Protein 6BL5 (pdb70)

InterPro domains:
  IPR059773 Phage decoration protein [PF26852] (2-146)

Foldseek 3Di:
DFDFDPVFDWDKDKFFADPPDPCVLQADDPDAAKFWWFADCDDPRGRHIDGQDLVDLVSLQGTQAMQGPDDDCVVPRIGIGTQWTKGQQQRYDRDSPDDHSHRHVSCVVCCVSNVWDADPRITGGHNVD

Sequence (129 aa):
RVPRLHAYGVFALPFPMDPDVEWGNWFAGPHPKAFLVSVHPSGPKAGHVYPTDLSDPDSVANVIGMVLDGHDYEADHNVTVTLRAAVPIEYVQQGIEAPPLQPDPAVLNAAPQLKLKVIKGHYFFDYTR

Radius of gyration: 13.4 Å; Cα contacts (8 Å, |Δi|>4): 273; chains: 1; bounding box: 29×38×28 Å

B-factor: mean 40.07, std 14.81, range [18.21, 106.48]

Solvent-accessible surface area: 6841 Å² total; per-residue (Å²): 191,3,50,36,68,172,107,72,24,62,87,36,74,94,33,50,2,5,72,113,32,132,10,53,67,30,98,23,65,130,89,33,25,0,0,0,0,0,27,42,100,86,50,143,51,46,32,48,0,41,15,6,66,47,100,54,108,104,2,17,82,41,12,26,0,0,2,1,67,42,24,75,44,157,78,78,107,77,3,55,0,0,9,62,0,0,0,16,30,68,44,0,1,22,18,105,184,15,81,70,77,101,47,13,99,50,0,62,122,8,10,99,96,1,136,12,138,62,72,190,34,32,0,38,0,25,22,83,201

Structure (mmCIF, N/CA/C/O backbone):
data_6BL5
#
_entry.id   6BL5
#
_cell.length_a   89.516
_cell.length_b   89.516
_cell.length_c   31.390
_cell.angle_alpha   90.00
_cell.angle_beta   90.00
_cell.angle_gamma   120.00
#
_symmetry.space_group_name_H-M   'P 63'
#
loop_
_entity.id
_entity.type
_entity.pdbx_description
1 polymer 'Head decoration protein'
2 water water
#
loop_
_atom_site.group_PDB
_atom_site.id
_atom_site.type_symbol
_atom_site.label_atom_id
_atom_site.label_alt_id
_atom_site.label_comp_id
_atom_site.label_asym_id
_atom_site.label_entity_id
_atom_site.label_seq_id
_atom_site.pdbx_PDB_ins_code
_atom_site.Cartn_x
_atom_site.Cartn_y
_atom_site.Cartn_z
_atom_site.occupancy
_atom_site.B_iso_or_equiv
_atom_site.auth_seq_id
_atom_site.auth_comp_id
_atom_site.auth_asym_id
_atom_site.auth_atom_id
_atom_site.pdbx_PDB_model_num
ATOM 1 N N . ARG A 1 17 ? 22.839 48.566 12.824 1.00 51.58 17 ARG A N 1
ATOM 2 C CA . ARG A 1 17 ? 21.420 48.901 12.999 1.00 43.99 17 ARG A CA 1
ATOM 3 C C . ARG A 1 17 ? 20.748 47.794 13.814 1.00 37.57 17 ARG A C 1
ATOM 4 O O . ARG A 1 17 ? 20.789 46.630 13.449 1.00 32.05 17 ARG A O 1
ATOM 25 N N . VAL A 1 18 ? 20.144 48.139 14.940 1.00 32.89 18 VAL A N 1
ATOM 26 C CA . VAL A 1 18 ? 19.595 47.091 15.801 1.00 29.14 18 VAL A CA 1
ATOM 27 C C . VAL A 1 18 ? 18.315 46.543 15.171 1.00 25.30 18 VAL A C 1
ATOM 28 O O . VAL A 1 18 ? 17.412 47.329 14.848 1.00 26.91 18 VAL A O 1
ATOM 41 N N . PRO A 1 19 ? 18.163 45.231 15.044 1.00 23.36 19 PRO A N 1
ATOM 42 C CA . PRO A 1 19 ? 16.890 44.681 14.584 1.00 26.55 19 PRO A CA 1
ATOM 43 C C . PRO A 1 19 ? 15.746 45.062 15.506 1.00 28.73 19 PRO A C 1
ATOM 44 O O . PRO A 1 19 ? 15.932 45.271 16.719 1.00 28.19 19 PRO A O 1
ATOM 55 N N . ARG A 1 20 ? 14.557 45.145 14.914 1.00 25.49 20 ARG A N 1
ATOM 56 C CA . ARG A 1 20 ? 13.335 45.322 15.695 1.00 24.12 20 ARG A CA 1
ATOM 57 C C . ARG A 1 20 ? 12.171 44.707 14.924 1.00 31.93 20 ARG A C 1
ATOM 58 O O . ARG A 1 20 ? 12.255 44.480 13.710 1.00 30.20 20 ARG A O 1
ATOM 79 N N . LEU A 1 21 ? 11.097 44.379 15.644 1.00 26.25 21 LEU A N 1
ATOM 80 C CA . LEU A 1 21 ? 9.941 43.735 15.010 1.00 27.69 21 LEU A CA 1
ATOM 81 C C . LEU A 1 21 ? 9.155 44.724 14.167 1.00 32.18 21 LEU A C 1
ATOM 82 O O . LEU A 1 21 ? 8.429 45.565 14.701 1.00 28.99 21 LEU A O 1
ATOM 98 N N . HIS A 1 22 ? 9.245 44.584 12.834 1.00 27.67 22 HIS A N 1
ATOM 99 C CA . HIS A 1 22 ? 8.522 45.486 11.946 1.00 32.34 22 HIS A CA 1
ATOM 100 C C . HIS A 1 22 ? 7.017 45.463 12.234 1.00 32.44 22 HIS A C 1
ATOM 101 O O . HIS A 1 22 ? 6.364 46.516 12.252 1.00 31.79 22 HIS A O 1
ATOM 115 N N . ALA A 1 23 ? 6.462 44.275 12.498 1.00 32.01 23 ALA A N 1
ATOM 116 C CA . ALA A 1 23 ? 5.018 44.135 12.717 1.00 36.73 23 ALA A CA 1
ATOM 117 C C . ALA A 1 23 ? 4.535 44.961 13.896 1.00 34.28 23 ALA A C 1
ATOM 118 O O . ALA A 1 23 ? 3.376 45.391 13.935 1.00 35.45 23 ALA A O 1
ATOM 125 N N . TYR A 1 24 ? 5.395 45.176 14.882 1.00 29.41 24 TYR A N 1
ATOM 126 C CA . TYR A 1 24 ? 4.962 45.897 16.059 1.00 29.85 24 TYR A CA 1
ATOM 127 C C . TYR A 1 24 ? 4.855 47.380 15.780 1.00 33.67 24 TYR A C 1
ATOM 128 O O . TYR A 1 24 ? 4.099 48.085 16.455 1.00 34.96 24 TYR A O 1
ATOM 146 N 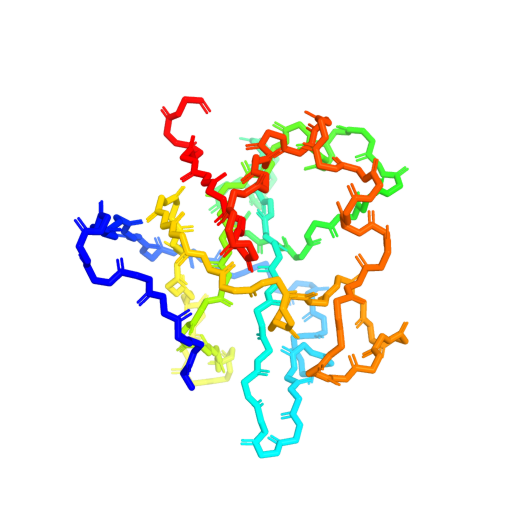N . GLY A 1 25 ? 5.636 47.876 14.849 1.00 32.65 25 GLY A N 1
ATOM 147 C CA . GLY A 1 25 ? 5.728 49.298 14.638 1.00 37.64 25 GLY A CA 1
ATOM 148 C C . GLY A 1 25 ? 6.851 49.916 15.452 1.00 32.46 25 GLY A C 1
ATOM 149 O O . GLY A 1 25 ? 7.387 49.324 16.390 1.00 31.41 25 GLY A O 1
ATOM 153 N N . VAL A 1 26 ? 7.215 51.119 15.050 1.00 24.77 26 VAL A N 1
ATOM 154 C CA . VAL A 1 26 ? 8.282 51.889 15.662 1.00 25.24 26 VAL A CA 1
ATOM 155 C C . VAL A 1 26 ? 7.807 53.327 15.706 1.00 30.92 26 VAL A C 1
ATOM 156 O O . VAL A 1 26 ? 7.221 53.811 14.737 1.00 31.85 26 VAL A O 1
ATOM 169 N N . PHE A 1 27 ? 8.020 54.006 16.836 1.00 22.30 27 PHE A N 1
ATOM 170 C CA . PHE A 1 27 ? 7.876 55.451 16.901 1.00 22.19 27 PHE A CA 1
ATOM 171 C C . PHE A 1 27 ? 9.172 56.018 17.439 1.00 24.84 27 PHE A C 1
ATOM 172 O O . PHE A 1 27 ? 9.646 55.583 18.490 1.00 23.35 27 PHE A O 1
ATOM 189 N N . ALA A 1 28 ? 9.752 56.973 16.707 1.00 25.69 28 ALA A N 1
ATOM 190 C CA . ALA A 1 28 ? 11.038 57.552 17.057 1.00 25.81 28 ALA A CA 1
ATOM 191 C C . ALA A 1 28 ? 11.005 59.047 16.813 1.00 27.31 28 ALA A C 1
ATOM 192 O O . ALA A 1 28 ? 10.245 59.546 15.970 1.00 29.22 28 ALA A O 1
ATOM 199 N N . LEU A 1 29 ? 11.823 59.752 17.579 1.00 25.34 29 LEU A N 1
ATOM 200 C CA . LEU A 1 29 ? 12.021 61.198 17.481 1.00 26.28 29 LEU A CA 1
ATOM 201 C C . LEU A 1 29 ? 13.479 61.556 17.736 1.00 34.48 29 LEU A C 1
ATOM 202 O O . LEU A 1 29 ? 14.152 60.921 18.571 1.00 29.46 29 LEU A O 1
ATOM 218 N N . PRO A 1 30 ? 13.975 62.613 17.097 1.00 33.42 30 PRO A N 1
ATOM 219 C CA . PRO A 1 30 ? 15.317 63.104 17.425 1.00 31.62 30 PRO A CA 1
ATOM 220 C C . PRO A 1 30 ? 15.317 63.892 18.716 1.00 29.80 30 PRO A C 1
ATOM 221 O O . PRO A 1 30 ? 14.357 64.592 19.055 1.00 32.12 30 PRO A O 1
ATOM 232 N N . PHE A 1 31 ? 16.419 63.768 19.453 1.00 30.97 31 PHE A N 1
ATOM 233 C CA . PHE A 1 31 ? 16.633 64.504 20.685 1.00 28.47 31 PHE A CA 1
ATOM 234 C C . PHE A 1 31 ? 18.055 65.044 20.667 1.00 32.72 31 PHE A C 1
ATOM 235 O O . PHE A 1 31 ? 18.951 64.395 20.126 1.00 34.48 31 PHE A O 1
ATOM 252 N N . PRO A 1 32 ? 18.283 66.215 21.252 1.00 34.60 32 PRO A N 1
ATOM 253 C CA . PRO A 1 32 ? 19.662 66.680 21.449 1.00 42.28 32 PRO A CA 1
ATOM 254 C C . PRO A 1 32 ? 20.402 65.794 22.432 1.00 41.08 32 PRO A C 1
ATOM 255 O O . PRO A 1 32 ? 19.858 65.419 23.468 1.00 41.75 32 PRO A O 1
ATOM 266 N N . MET A 1 33 ? 21.655 65.481 22.103 1.00 39.58 33 MET A N 1
ATOM 267 C CA . MET A 1 33 ? 22.489 64.650 22.957 1.00 40.12 33 MET A CA 1
ATOM 268 C C . MET A 1 33 ? 23.132 65.494 24.053 1.00 42.86 33 MET A C 1
ATOM 269 O O . MET A 1 33 ? 23.501 66.650 23.831 1.00 47.94 33 MET A O 1
ATOM 283 N N . ASP A 1 34 ? 23.230 64.922 25.252 1.00 40.35 34 ASP A N 1
ATOM 284 C CA . ASP A 1 34 ? 23.853 65.602 26.385 1.00 47.19 34 ASP A CA 1
ATOM 285 C C . ASP A 1 34 ? 25.333 65.802 26.078 1.00 47.63 34 ASP A C 1
ATOM 286 O O . ASP A 1 34 ? 26.023 64.819 25.760 1.00 47.88 34 ASP A O 1
ATOM 295 N N . PRO A 1 35 ? 25.857 67.034 26.114 1.00 53.50 35 PRO A N 1
ATOM 296 C CA . PRO A 1 35 ? 27.243 67.240 25.660 1.00 53.16 35 PRO A CA 1
ATOM 297 C C . PRO A 1 35 ? 28.281 66.661 26.597 1.00 53.07 35 PRO A C 1
ATOM 298 O O . PRO A 1 35 ? 29.407 66.400 26.147 1.00 53.32 35 PRO A O 1
ATOM 309 N N . ASP A 1 36 ? 27.931 66.447 27.870 1.00 48.78 36 ASP A N 1
ATOM 310 C CA . ASP A 1 36 ? 28.834 65.951 28.899 1.00 50.05 36 ASP A CA 1
ATOM 311 C C . ASP A 1 36 ? 28.990 64.443 28.900 1.00 53.60 36 ASP A C 1
ATOM 312 O O . ASP A 1 36 ? 29.513 63.907 29.883 1.00 53.11 36 ASP A O 1
ATOM 321 N N . VAL A 1 37 ? 28.537 63.745 27.867 1.00 50.65 37 VAL A N 1
ATOM 322 C CA . VAL A 1 37 ? 28.609 62.290 27.820 1.00 46.31 37 VAL A CA 1
ATOM 323 C C . VAL A 1 37 ? 29.788 61.895 26.948 1.00 48.10 37 VAL A C 1
ATOM 324 O O . VAL A 1 37 ? 29.997 62.459 25.864 1.00 48.15 37 VAL A O 1
ATOM 337 N N . GLU A 1 38 ? 30.563 60.919 27.422 1.00 50.25 38 GLU A N 1
ATOM 338 C CA . GLU A 1 38 ? 31.588 60.278 26.605 1.00 52.63 38 GLU A CA 1
ATOM 339 C C . GLU A 1 38 ? 30.882 59.332 25.641 1.00 46.19 38 GLU A C 1
ATOM 340 O O . GLU A 1 38 ? 30.862 58.110 25.814 1.00 43.96 38 GLU A O 1
ATOM 352 N N . TRP A 1 39 ? 30.292 59.914 24.600 1.00 44.23 39 TRP A N 1
ATOM 353 C CA . TRP A 1 39 ? 29.448 59.138 23.700 1.00 44.67 39 TRP A CA 1
ATOM 354 C C . TRP A 1 39 ? 30.213 58.057 22.970 1.00 48.92 39 TRP A C 1
ATOM 355 O O . TRP A 1 39 ? 29.597 57.094 22.495 1.00 47.66 39 TRP A O 1
ATOM 376 N N . GLY A 1 40 ? 31.538 58.194 22.864 1.00 52.33 40 GLY A N 1
ATOM 377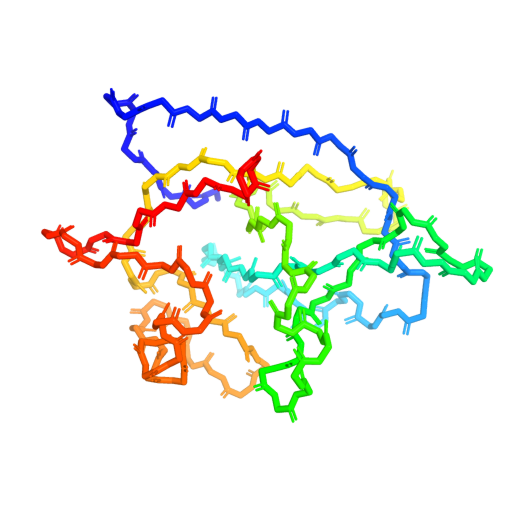 C CA . GLY A 1 40 ? 32.314 57.236 22.102 1.00 47.58 40 GLY A CA 1
ATOM 378 C C . GLY A 1 40 ? 32.355 55.874 22.750 1.00 45.45 40 GLY A C 1
ATOM 379 O O . GLY A 1 40 ? 32.523 54.867 22.060 1.00 57.15 40 GLY A O 1
ATOM 383 N N . ASN A 1 41 ? 32.192 55.817 24.072 1.00 44.13 41 ASN A N 1
ATOM 384 C CA . ASN A 1 41 ? 32.133 54.536 24.774 1.00 49.68 41 ASN A CA 1
ATOM 385 C C . ASN A 1 41 ? 30.815 53.801 24.573 1.00 49.57 41 ASN A C 1
ATOM 386 O O . ASN A 1 41 ? 30.662 52.705 25.118 1.00 52.39 41 ASN A O 1
ATOM 397 N N . TRP A 1 42 ? 29.868 54.369 23.826 1.00 47.44 42 TRP A N 1
ATOM 398 C CA . TRP A 1 42 ? 28.546 53.787 23.645 1.00 43.43 42 TRP A CA 1
ATOM 399 C C . TRP A 1 42 ? 28.344 53.260 22.234 1.00 50.05 42 TRP A C 1
ATOM 400 O O . TRP A 1 42 ? 27.209 53.158 21.757 1.00 51.10 42 TRP A O 1
ATOM 421 N N . PHE A 1 43 ? 29.434 52.925 21.556 1.00 60.67 43 PHE A N 1
ATOM 422 C CA . PHE A 1 43 ? 29.413 52.048 20.396 1.00 53.59 43 PHE A CA 1
ATOM 423 C C . PHE A 1 43 ? 29.776 50.628 20.811 1.00 57.25 43 PHE A C 1
ATOM 424 O O . PHE A 1 43 ? 30.224 50.367 21.930 1.00 63.22 43 PHE A O 1
ATOM 441 N N . ALA A 1 44 ? 29.518 49.697 19.907 1.00 60.49 44 ALA A N 1
ATOM 442 C CA . ALA A 1 44 ? 30.178 48.402 19.910 1.00 65.56 44 ALA A CA 1
ATOM 443 C C . ALA A 1 44 ? 30.961 48.304 18.608 1.00 70.16 44 ALA A C 1
ATOM 444 O O . ALA A 1 44 ? 30.850 49.169 17.731 1.00 66.33 44 ALA A O 1
ATOM 451 N N . GLY A 1 45 ? 31.768 47.255 18.488 1.00 71.65 45 GLY A N 1
ATOM 452 C CA . GLY A 1 45 ? 32.653 47.127 17.355 1.00 61.73 45 GLY A CA 1
ATOM 453 C C . GLY A 1 45 ? 31.913 47.180 16.035 1.00 59.30 45 GLY A C 1
ATOM 454 O O . GLY A 1 45 ? 31.290 48.186 15.684 1.00 58.83 45 GLY A O 1
ATOM 458 N N . PRO A 1 46 ? 31.979 46.103 15.253 1.00 59.78 46 PRO A N 1
ATOM 459 C CA . PRO A 1 46 ? 31.158 46.055 14.031 1.00 62.54 46 PRO A CA 1
ATOM 460 C C . PRO A 1 46 ? 29.697 45.776 14.315 1.00 57.61 46 PRO A C 1
ATOM 461 O O . PRO A 1 46 ? 28.881 45.814 13.384 1.00 61.86 46 PRO A O 1
ATOM 472 N N . HIS A 1 47 ? 29.341 45.511 15.575 1.00 55.12 47 HIS A N 1
ATOM 473 C CA . HIS A 1 47 ? 28.036 44.949 15.843 1.00 48.65 47 HIS A CA 1
ATOM 474 C C . HIS A 1 47 ? 27.099 45.994 16.422 1.00 44.94 47 HIS A C 1
ATOM 475 O O . HIS A 1 47 ? 27.539 47.014 16.956 1.00 48.49 47 HIS A O 1
ATOM 489 N N . PRO A 1 48 ? 25.799 45.782 16.283 1.00 39.92 48 PRO A N 1
ATOM 490 C CA . PRO A 1 48 ? 24.856 46.760 16.808 1.00 32.91 48 PRO A CA 1
ATOM 491 C C . PRO A 1 48 ? 24.820 46.679 18.324 1.00 31.49 48 PRO A C 1
ATOM 492 O O . PRO A 1 48 ? 25.088 45.641 18.929 1.00 35.74 48 PRO A O 1
ATOM 503 N N . LYS A 1 49 ? 24.471 47.792 18.938 1.00 36.35 49 LYS A N 1
ATOM 504 C CA . LYS A 1 49 ? 24.398 47.849 20.387 1.00 38.01 49 LYS A CA 1
ATOM 505 C C . LYS A 1 49 ? 23.328 48.871 20.713 1.00 28.26 49 LYS A C 1
ATOM 506 O O . LYS A 1 49 ? 23.500 50.056 20.440 1.00 33.75 49 LYS A O 1
ATOM 525 N N . ALA A 1 50 ? 22.222 48.397 21.244 1.00 27.73 50 ALA A N 1
ATOM 526 C CA . ALA A 1 50 ? 21.162 49.277 21.710 1.00 27.48 50 ALA A CA 1
ATOM 527 C C . ALA A 1 50 ? 21.399 49.604 23.172 1.00 27.28 50 ALA A C 1
ATOM 528 O O . ALA A 1 50 ? 21.917 48.780 23.922 1.00 25.18 50 ALA A O 1
ATOM 535 N N . PHE A 1 51 ? 21.032 50.820 23.570 1.00 25.02 51 PHE A N 1
ATOM 536 C CA . PHE A 1 51 ? 20.997 51.159 24.988 1.00 27.47 51 PHE A CA 1
ATOM 537 C C . PHE A 1 51 ? 19.855 52.124 25.273 1.00 27.42 51 PHE A C 1
ATOM 538 O O . PHE A 1 51 ? 19.340 52.803 24.384 1.00 24.77 51 PHE A O 1
ATOM 555 N N . LEU A 1 52 ? 19.457 52.155 26.534 1.00 25.92 52 LEU A N 1
ATOM 556 C CA . LEU A 1 52 ? 18.411 53.052 26.988 1.00 25.19 52 LEU A CA 1
ATOM 557 C C . LEU A 1 52 ? 18.983 54.436 27.223 1.00 24.45 52 LEU A C 1
ATOM 558 O O . LEU A 1 52 ? 20.122 54.592 27.674 1.00 25.27 52 LEU A O 1
ATOM 574 N N . VAL A 1 53 ? 18.175 55.454 26.932 1.00 24.68 53 VAL A N 1
ATOM 575 C CA . VAL A 1 53 ? 18.505 56.828 27.242 1.00 25.10 53 VAL A CA 1
ATOM 576 C C . VAL A 1 53 ? 17.365 57.415 28.053 1.00 24.93 53 VAL A C 1
ATOM 577 O O . VAL A 1 53 ? 16.201 57.010 27.911 1.00 24.12 53 VAL A O 1
ATOM 590 N N . SER A 1 54 ? 17.730 58.346 28.914 1.00 25.29 54 SER A N 1
ATOM 591 C CA . SER A 1 54 ? 16.809 59.115 29.725 1.00 25.50 54 SER A CA 1
ATOM 592 C C . SER A 1 54 ? 16.925 60.562 29.297 1.00 28.09 54 SER A C 1
ATOM 593 O O . SER A 1 54 ? 17.955 60.986 28.766 1.00 28.23 54 SER A O 1
ATOM 601 N N . VAL A 1 55 ? 15.851 61.312 29.559 1.00 29.02 55 VAL A N 1
ATOM 602 C CA . VAL A 1 55 ? 15.802 62.745 29.297 1.00 30.45 55 VAL A CA 1
ATOM 603 C C . VAL A 1 55 ? 15.959 63.473 30.619 1.00 34.52 55 VAL A C 1
ATOM 604 O O . VAL A 1 55 ? 15.488 62.994 31.656 1.00 32.17 55 VAL A O 1
ATOM 617 N N . HIS A 1 56 ? 16.669 64.606 30.591 1.00 37.67 56 HIS A N 1
ATOM 618 C CA . HIS A 1 56 ? 16.672 65.533 31.723 1.00 38.31 56 HIS A CA 1
ATOM 619 C C . HIS A 1 56 ? 15.340 66.264 31.770 1.00 41.25 56 HIS A C 1
ATOM 620 O O . HIS A 1 56 ? 15.019 66.996 30.824 1.00 40.77 56 HIS A O 1
ATOM 634 N N . PRO A 1 57 ? 14.536 66.108 32.820 1.00 44.43 57 PRO A N 1
ATOM 635 C CA . PRO A 1 57 ? 13.240 66.800 32.808 1.00 51.62 57 PRO A CA 1
ATOM 636 C C . PRO A 1 57 ? 13.393 68.303 32.917 1.00 55.62 57 PRO A C 1
ATOM 637 O O . PRO A 1 57 ? 12.693 69.045 32.213 1.00 56.48 57 PRO A O 1
ATOM 648 N N . SER A 1 58 ? 14.334 68.773 33.729 1.00 55.06 58 SER A N 1
ATOM 649 C CA . SER A 1 58 ? 14.503 70.203 33.954 1.00 59.24 58 SER A CA 1
ATOM 650 C C . SER A 1 58 ? 15.991 70.544 33.925 1.00 55.27 58 SER A C 1
ATOM 651 O O . SER A 1 58 ? 16.838 69.738 33.524 1.00 55.93 58 SER A O 1
ATOM 659 N N . GLY A 1 59 ? 16.311 71.764 34.337 1.00 61.07 59 GLY A N 1
ATOM 660 C CA . GLY A 1 59 ? 17.683 72.191 34.452 1.00 57.42 59 GLY A CA 1
ATOM 661 C C . GLY A 1 59 ? 18.228 72.742 33.155 1.00 56.60 59 GLY A C 1
ATOM 662 O O . GLY A 1 59 ? 17.502 72.932 32.172 1.00 61.27 59 GLY A O 1
ATOM 666 N N . PRO A 1 60 ? 19.536 73.006 33.127 1.00 56.38 60 PRO A N 1
ATOM 667 C CA . PRO A 1 60 ? 20.133 73.595 31.916 1.00 54.16 60 PRO A CA 1
ATOM 668 C C . PRO A 1 60 ? 20.117 72.670 30.714 1.00 56.41 60 PRO A C 1
ATOM 669 O O . PRO A 1 60 ? 20.071 73.163 29.580 1.00 62.04 60 PRO A O 1
ATOM 680 N N . LYS A 1 61 ? 20.176 71.349 30.915 1.00 51.06 61 LYS A N 1
ATOM 681 C CA . LYS A 1 61 ? 20.177 70.393 29.814 1.00 52.63 61 LYS A CA 1
ATOM 682 C C . LYS A 1 61 ? 18.812 69.747 29.618 1.00 47.65 61 LYS A C 1
ATOM 683 O O . LYS A 1 61 ? 18.714 68.632 29.106 1.00 46.69 61 LYS A O 1
ATOM 702 N N . ALA A 1 62 ? 17.754 70.439 30.009 1.00 45.29 62 ALA A N 1
ATOM 703 C CA . ALA A 1 62 ? 16.413 69.905 29.858 1.00 46.75 62 ALA A CA 1
ATOM 704 C C . ALA A 1 62 ? 16.152 69.499 28.413 1.00 47.92 62 ALA A C 1
ATOM 705 O O . ALA A 1 62 ? 16.590 70.159 27.467 1.00 41.78 62 ALA A O 1
ATOM 712 N N . GLY A 1 63 ? 15.443 68.386 28.250 1.00 44.01 63 GLY A N 1
ATOM 713 C CA . GLY A 1 63 ? 15.165 67.854 26.940 1.00 41.44 63 GLY A CA 1
ATOM 714 C C . GLY A 1 63 ? 16.336 67.196 26.244 1.00 35.65 63 GLY A C 1
ATOM 715 O O . GLY A 1 63 ? 16.162 66.682 25.123 1.00 36.99 63 GLY A O 1
ATOM 719 N N . HIS A 1 64 ? 17.519 67.192 26.851 1.00 35.27 64 HIS A N 1
ATOM 720 C CA . HIS A 1 64 ? 18.645 66.431 26.327 1.00 38.00 64 HIS A CA 1
ATOM 721 C C . HIS A 1 64 ? 18.653 65.014 26.901 1.00 36.94 64 HIS A C 1
ATOM 722 O O . HIS A 1 64 ? 18.190 64.767 28.019 1.00 35.59 64 HIS A O 1
ATOM 736 N N . VAL A 1 65 ? 19.193 64.090 26.125 1.00 35.54 65 VAL A N 1
ATOM 737 C CA . VAL A 1 65 ? 19.149 62.680 26.479 1.00 33.55 65 VAL A CA 1
ATOM 738 C C . VAL A 1 65 ? 20.556 62.227 26.827 1.00 32.33 65 VAL A C 1
ATOM 739 O O . VAL A 1 65 ? 21.552 62.753 26.317 1.00 33.26 65 VAL A O 1
ATOM 752 N N . TYR A 1 66 ? 20.626 61.232 27.693 1.00 32.09 66 TYR A N 1
ATOM 753 C CA . TYR A 1 66 ? 21.899 60.664 28.124 1.00 33.23 66 TYR A CA 1
ATOM 754 C C . TYR A 1 66 ? 21.658 59.193 28.436 1.00 32.35 66 TYR A C 1
ATOM 755 O O . TYR A 1 66 ? 20.512 58.775 28.652 1.00 28.99 66 TYR A O 1
ATOM 773 N N . PRO A 1 67 ? 22.716 58.371 28.443 1.00 29.21 67 PRO A N 1
ATOM 774 C CA . PRO A 1 67 ? 22.512 56.954 28.763 1.00 32.50 67 PRO A CA 1
ATOM 775 C C . PRO A 1 67 ? 21.969 56.773 30.172 1.00 30.27 67 PRO A C 1
ATOM 776 O O . PRO A 1 67 ? 22.517 57.298 31.154 1.00 30.34 67 PRO A O 1
ATOM 787 N N . THR A 1 68 ? 20.860 56.031 30.267 1.00 24.54 68 THR A N 1
ATOM 788 C CA . THR A 1 68 ? 20.231 55.765 31.556 1.00 24.79 68 THR A CA 1
ATOM 789 C C . THR A 1 68 ? 21.229 55.155 32.539 1.00 28.09 68 THR A C 1
ATOM 790 O O . THR A 1 68 ? 21.980 54.229 32.210 1.00 27.75 68 THR A O 1
ATOM 801 N N . ASP A 1 69 ? 21.175 55.654 33.768 1.00 26.97 69 ASP A N 1
ATOM 802 C CA . ASP A 1 69 ? 21.945 55.124 34.892 1.00 29.47 69 ASP A CA 1
ATOM 803 C C . ASP A 1 69 ? 21.002 54.265 35.725 1.00 26.42 69 ASP A C 1
ATOM 804 O O . ASP A 1 69 ? 20.126 54.791 36.412 1.00 27.12 69 ASP A O 1
ATOM 813 N N . LEU A 1 70 ? 21.157 52.935 35.633 1.00 26.13 70 LEU A N 1
ATOM 814 C CA . LEU A 1 70 ? 20.203 52.012 36.254 1.00 24.98 70 LEU A CA 1
ATOM 815 C C . LEU A 1 70 ? 20.222 52.082 37.771 1.00 29.51 70 LEU A C 1
ATOM 816 O O . LEU A 1 70 ? 19.315 51.544 38.429 1.00 31.42 70 LEU A O 1
ATOM 832 N N . SER A 1 71 ? 21.257 52.681 38.318 1.00 31.79 71 SER A N 1
ATOM 833 C CA . SER A 1 71 ? 21.423 52.768 39.762 1.00 34.52 71 SER A CA 1
ATOM 834 C C . SER A 1 71 ? 20.879 54.067 40.325 1.00 37.90 71 SER A C 1
ATOM 835 O O . SER A 1 71 ? 20.982 54.287 41.533 1.00 37.83 71 SER A O 1
ATOM 843 N N . ASP A 1 72 ? 20.269 54.904 39.491 1.00 33.27 72 ASP A N 1
ATOM 844 C CA . ASP A 1 72 ? 19.732 56.205 39.893 1.00 33.06 72 ASP A CA 1
ATOM 845 C C . ASP A 1 72 ? 18.230 56.184 39.634 1.00 32.90 72 ASP A C 1
ATOM 846 O O . ASP A 1 72 ? 17.807 56.157 38.458 1.00 31.64 72 ASP A O 1
ATOM 855 N N . PRO A 1 73 ? 17.388 56.158 40.668 1.00 33.95 73 PRO A N 1
ATOM 856 C CA . PRO A 1 73 ? 15.949 55.978 40.433 1.00 32.21 73 PRO A CA 1
ATOM 857 C C . PRO A 1 73 ? 15.338 57.077 39.593 1.00 34.07 73 PRO A C 1
ATOM 858 O O . PRO A 1 73 ? 14.360 56.823 38.881 1.00 32.93 73 PRO A O 1
ATOM 869 N N . ASP A 1 74 ? 15.878 58.290 39.654 1.00 34.36 74 ASP A N 1
ATOM 870 C CA . ASP A 1 74 ? 15.340 59.374 38.836 1.00 35.54 74 ASP A CA 1
ATOM 871 C C . ASP A 1 74 ? 15.722 59.209 37.373 1.00 33.03 74 ASP A C 1
ATOM 872 O O . ASP A 1 74 ? 14.942 59.585 36.483 1.00 34.55 74 ASP A O 1
ATOM 881 N N . SER A 1 75 ? 16.911 58.663 37.105 1.00 31.98 75 SER A N 1
ATOM 882 C CA . SER A 1 75 ? 17.261 58.324 35.729 1.00 28.79 75 SER A CA 1
ATOM 883 C C . SER A 1 75 ? 16.330 57.253 35.188 1.00 26.59 75 SER A C 1
ATOM 884 O O . SER A 1 75 ? 15.833 57.349 34.049 1.00 28.65 75 SER A O 1
ATOM 892 N N . VAL A 1 76 ? 16.089 56.215 35.984 1.00 26.50 76 VAL A N 1
ATOM 893 C CA . VAL A 1 76 ? 15.157 55.171 35.574 1.00 29.29 76 VAL A CA 1
ATOM 894 C C . VAL A 1 76 ? 13.767 55.752 35.328 1.00 29.04 76 VAL A C 1
ATOM 895 O O . VAL A 1 76 ? 13.085 55.396 34.352 1.00 25.98 76 VAL A O 1
ATOM 908 N N . ALA A 1 77 ? 13.327 56.678 36.173 1.00 29.31 77 ALA A N 1
ATOM 909 C CA . ALA A 1 77 ? 11.969 57.173 35.999 1.00 30.56 77 ALA A CA 1
ATOM 910 C C . ALA A 1 77 ? 11.815 58.001 34.737 1.00 34.04 77 ALA A C 1
ATOM 911 O O . ALA A 1 77 ? 10.691 58.123 34.223 1.00 30.83 77 ALA A O 1
ATOM 918 N N . ASN A 1 78 ? 12.919 58.542 34.210 1.00 27.93 78 ASN A N 1
ATOM 919 C CA . ASN A 1 78 ? 12.887 59.448 33.068 1.00 29.22 78 ASN A CA 1
ATOM 920 C C . ASN A 1 78 ? 13.433 58.810 31.800 1.00 27.69 78 ASN A C 1
ATOM 921 O O . ASN A 1 78 ? 13.847 59.529 30.894 1.00 27.90 78 ASN A O 1
ATOM 932 N N . VAL A 1 79 ? 13.455 57.482 31.721 1.00 23.48 79 VAL A N 1
ATOM 933 C CA . VAL A 1 79 ? 13.802 56.837 30.467 1.00 23.47 79 VAL A CA 1
ATOM 934 C C . VAL A 1 79 ? 12.851 57.315 29.395 1.00 27.30 79 VAL A C 1
ATOM 935 O O . VAL A 1 79 ? 11.642 57.441 29.622 1.00 24.61 79 VAL A O 1
ATOM 948 N N . ILE A 1 80 ? 13.391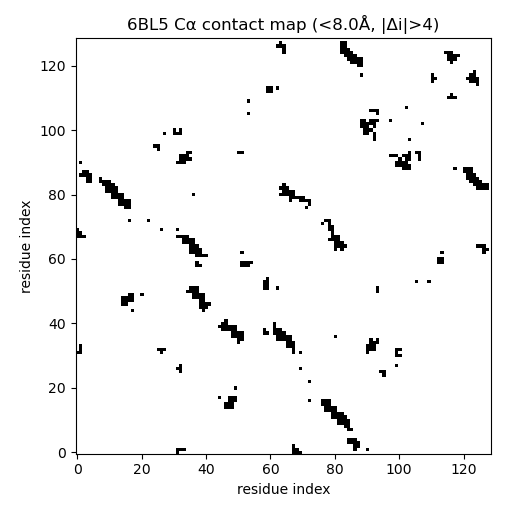 57.542 28.195 1.00 22.79 80 ILE A N 1
ATOM 949 C CA . ILE A 1 80 ? 12.589 58.000 27.074 1.00 22.40 80 ILE A CA 1
ATOM 950 C C . ILE A 1 80 ? 12.657 57.088 25.858 1.00 21.99 80 ILE A C 1
ATOM 951 O O . ILE A 1 80 ? 11.800 57.202 24.989 1.00 22.90 80 ILE A O 1
ATOM 967 N N . GLY A 1 81 ? 13.580 56.124 25.803 1.00 22.22 81 GLY A N 1
ATOM 968 C CA . GLY A 1 81 ? 13.587 55.169 24.712 1.00 22.14 81 GLY A CA 1
ATOM 969 C C . GLY A 1 81 ? 14.951 54.519 24.583 1.00 23.69 81 GLY A C 1
ATOM 970 O O . GLY A 1 81 ? 15.774 54.593 25.503 1.00 23.53 81 GLY A O 1
ATOM 974 N N . MET A 1 82 ? 15.170 53.901 23.419 1.00 21.73 82 MET A N 1
ATOM 975 C CA . MET A 1 82 ? 16.426 53.228 23.121 1.00 21.41 82 MET A CA 1
ATOM 976 C C . MET A 1 82 ? 17.067 53.844 21.882 1.00 22.37 82 MET A C 1
ATOM 977 O O . MET A 1 82 ? 16.380 54.275 20.955 1.00 23.04 82 MET A O 1
ATOM 991 N N . VAL A 1 83 ? 18.387 53.879 21.892 1.00 22.98 83 VAL A N 1
ATOM 992 C CA . VAL A 1 83 ? 19.163 54.252 20.708 1.00 23.80 83 VAL A CA 1
ATOM 993 C C . VAL A 1 83 ? 19.392 52.986 19.889 1.00 27.71 83 VAL A C 1
ATOM 994 O O . VAL A 1 83 ? 20.170 52.114 20.293 1.00 25.48 83 VAL A O 1
ATOM 1007 N N . LEU A 1 84 ? 18.719 52.905 18.714 1.00 26.52 8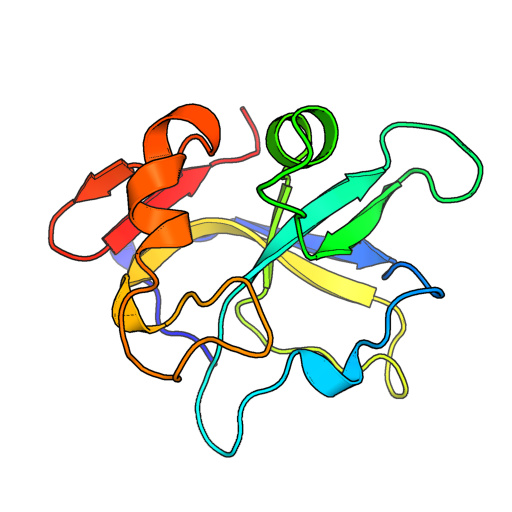4 LEU A N 1
ATOM 1008 C CA . LEU A 1 84 ? 18.670 51.717 17.853 1.00 20.34 84 LEU A CA 1
ATOM 1009 C C . LEU A 1 84 ? 19.311 51.942 16.492 1.00 28.97 84 LEU A C 1
ATOM 1010 O O . LEU A 1 84 ? 19.531 50.961 15.786 1.00 29.44 84 LEU A O 1
ATOM 1026 N N . ASP A 1 85 ? 19.587 53.192 16.113 1.00 29.88 85 ASP A N 1
ATOM 1027 C CA . ASP A 1 85 ? 20.041 53.570 14.770 1.00 30.56 85 ASP A CA 1
ATOM 1028 C C . ASP A 1 85 ? 21.384 54.298 14.828 1.00 37.57 85 ASP A C 1
ATOM 1029 O O . ASP A 1 85 ? 21.707 55.144 13.973 1.00 32.82 85 ASP A O 1
ATOM 1038 N N . GLY A 1 86 ? 22.159 53.980 15.850 1.00 33.43 86 GLY A N 1
ATOM 1039 C CA . GLY A 1 86 ? 23.486 54.529 16.020 1.00 31.47 86 GLY A CA 1
ATOM 1040 C C . GLY A 1 86 ? 23.472 55.997 16.383 1.00 33.96 86 GLY A C 1
ATOM 1041 O O . GLY A 1 86 ? 22.438 56.633 16.553 1.00 34.34 86 GLY A O 1
ATOM 1045 N N . HIS A 1 87 ? 24.679 56.534 16.531 1.00 38.91 87 HIS A N 1
ATOM 1046 C CA . HIS A 1 87 ? 24.859 57.923 16.929 1.00 40.72 87 HIS A CA 1
ATOM 1047 C C . HIS A 1 87 ? 26.248 58.356 16.487 1.00 51.37 87 HIS A C 1
ATOM 1048 O O . HIS A 1 87 ? 27.106 57.534 16.156 1.00 47.02 87 HIS A O 1
ATOM 1062 N N . ASP A 1 88 ? 26.452 59.664 16.474 1.00 52.27 88 ASP A N 1
ATOM 1063 C CA . ASP A 1 88 ? 27.664 60.244 15.909 1.00 60.89 88 ASP A CA 1
ATOM 1064 C C . ASP A 1 88 ? 27.759 61.675 16.414 1.00 62.22 88 ASP A C 1
ATOM 1065 O O . ASP A 1 88 ? 27.446 62.618 15.678 1.00 62.92 88 ASP A O 1
ATOM 1074 N N . TYR A 1 89 ? 28.139 61.849 17.682 1.00 57.35 89 TYR A N 1
ATOM 1075 C CA . TYR A 1 89 ? 28.071 63.181 18.266 1.00 60.05 89 TYR A CA 1
ATOM 1076 C C . TYR A 1 89 ? 28.863 64.186 17.445 1.00 64.96 89 TYR A C 1
ATOM 1077 O O . TYR A 1 89 ? 28.481 65.361 17.363 1.00 65.19 89 TYR A O 1
ATOM 1095 N N . GLU A 1 90 ? 29.950 63.747 16.816 1.00 67.43 90 GLU A N 1
ATOM 1096 C CA . GLU A 1 90 ? 30.790 64.681 16.079 1.00 71.42 90 GLU A CA 1
ATOM 1097 C C . GLU A 1 90 ? 30.153 65.085 14.755 1.00 69.14 90 GLU A C 1
ATOM 1098 O O . GLU A 1 90 ? 30.317 66.231 14.320 1.00 72.57 90 GLU A O 1
ATOM 1110 N N . ALA A 1 91 ? 29.393 64.186 14.126 1.00 66.48 91 ALA A N 1
ATOM 1111 C CA . ALA A 1 91 ? 28.716 64.508 12.874 1.00 61.70 91 ALA A CA 1
ATOM 1112 C C . ALA A 1 91 ? 27.371 65.209 13.067 1.00 65.02 91 ALA A C 1
ATOM 1113 O O . ALA A 1 91 ? 26.913 65.896 12.148 1.00 65.50 91 ALA A O 1
ATOM 1120 N N . ASP A 1 92 ? 26.734 65.061 14.234 1.00 64.47 92 ASP A N 1
ATOM 1121 C CA . ASP A 1 92 ? 25.395 65.589 14.493 1.00 55.37 92 ASP A CA 1
ATOM 1122 C C . ASP A 1 92 ? 25.146 65.488 15.994 1.00 58.07 92 ASP A C 1
ATOM 1123 O O . ASP A 1 92 ? 25.384 64.427 16.582 1.00 51.99 92 ASP A O 1
ATOM 1132 N N . HIS A 1 93 ? 24.708 66.577 16.633 1.00 47.28 93 HIS A N 1
ATOM 1133 C CA . HIS A 1 93 ? 24.455 66.576 18.069 1.00 55.38 93 HIS A CA 1
ATOM 1134 C C . HIS A 1 93 ? 23.081 66.007 18.435 1.00 50.94 93 HIS A C 1
ATOM 1135 O O . HIS A 1 93 ? 22.737 65.974 19.625 1.00 45.89 93 HIS A O 1
ATOM 1149 N N . ASN A 1 94 ? 22.288 65.593 17.448 1.00 49.52 94 ASN A N 1
ATOM 1150 C CA . ASN A 1 94 ? 21.007 64.936 17.673 1.00 41.94 94 ASN A CA 1
ATOM 1151 C C . ASN A 1 94 ? 21.147 63.428 17.508 1.00 39.69 94 ASN A C 1
ATOM 1152 O O . ASN A 1 94 ? 21.920 62.940 16.677 1.00 40.96 94 ASN A O 1
ATOM 1163 N N . VAL A 1 95 ? 20.370 62.682 18.291 1.00 32.01 95 VAL A N 1
ATOM 1164 C CA . VAL A 1 95 ? 20.336 61.238 18.166 1.00 33.31 95 VAL A CA 1
ATOM 1165 C C . VAL A 1 95 ? 18.887 60.807 18.025 1.00 29.14 95 VAL A C 1
ATOM 1166 O O . VAL A 1 95 ? 18.005 61.346 18.697 1.00 31.45 95 VAL A O 1
ATOM 1179 N N . THR A 1 96 ? 18.656 59.858 17.135 1.00 30.68 96 THR A N 1
ATOM 1180 C CA . THR A 1 96 ? 17.334 59.292 16.927 1.00 27.72 96 THR A CA 1
ATOM 1181 C C . THR A 1 96 ? 17.028 58.343 18.078 1.00 24.85 96 THR A C 1
ATOM 1182 O O . THR A 1 96 ? 17.728 57.343 18.252 1.00 26.61 96 THR A O 1
ATOM 1193 N N . VAL A 1 97 ? 15.984 58.664 18.833 1.00 24.55 97 VAL A N 1
ATOM 1194 C CA . VAL A 1 97 ? 15.545 57.876 19.986 1.00 23.32 97 VAL A CA 1
ATOM 1195 C C . VAL A 1 97 ? 14.248 57.170 19.618 1.00 24.98 97 VAL A C 1
ATOM 1196 O O . VAL A 1 97 ? 13.279 57.813 19.189 1.00 25.68 97 VAL A O 1
ATOM 1209 N N . THR A 1 98 ? 14.232 55.858 19.792 1.00 21.90 98 THR A N 1
ATOM 1210 C CA . THR A 1 98 ? 13.056 55.053 19.538 1.00 22.28 98 THR A CA 1
ATOM 1211 C C . THR A 1 98 ? 12.303 54.952 20.852 1.00 24.27 98 THR A C 1
ATOM 1212 O O . THR A 1 98 ? 12.788 54.322 21.808 1.00 21.44 98 THR A O 1
ATOM 1223 N N . LEU A 1 99 ? 11.132 55.579 20.897 1.00 22.95 99 LEU A N 1
ATOM 1224 C CA . LEU A 1 99 ? 10.304 55.564 22.120 1.00 20.43 99 LEU A CA 1
ATOM 1225 C C . LEU A 1 99 ? 9.437 54.308 22.239 1.00 21.37 99 LEU A C 1
ATOM 1226 O O . LEU A 1 99 ? 9.046 53.944 23.357 1.00 21.11 99 LEU A O 1
ATOM 1242 N N . ARG A 1 100 ? 9.075 53.678 21.131 1.00 21.09 100 ARG A N 1
ATOM 1243 C CA . ARG A 1 100 ? 8.226 52.491 21.101 1.00 24.08 100 ARG A CA 1
ATOM 1244 C C . ARG A 1 100 ? 8.760 51.530 20.048 1.00 27.09 100 ARG A C 1
ATOM 1245 O O . ARG A 1 100 ? 8.913 51.910 18.882 1.00 23.48 100 ARG A O 1
ATOM 1266 N N . ALA A 1 101 ? 9.058 50.302 20.457 1.00 24.02 101 ALA A N 1
ATOM 1267 C CA . ALA A 1 101 ? 9.504 49.245 19.548 1.00 21.00 101 ALA A CA 1
ATOM 1268 C C . ALA A 1 101 ? 9.533 47.944 20.324 1.00 24.56 101 ALA A C 1
ATOM 1269 O O . ALA A 1 101 ? 9.283 47.919 21.533 1.00 22.34 101 ALA A O 1
ATOM 1276 N N . ALA A 1 102 ? 9.878 46.865 19.605 1.00 22.76 102 ALA A N 1
ATOM 1277 C CA . ALA A 1 102 ? 10.143 45.550 20.175 1.00 22.02 102 ALA A CA 1
ATOM 1278 C C . ALA A 1 102 ? 11.510 45.107 19.657 1.00 26.06 102 ALA A C 1
ATOM 1279 O O . ALA A 1 102 ? 11.688 44.923 18.444 1.00 25.69 102 ALA A O 1
ATOM 1286 N N . VAL A 1 103 ? 12.446 44.905 20.586 1.00 22.19 103 VAL A N 1
ATOM 1287 C CA . VAL A 1 103 ? 13.859 44.747 20.272 1.00 22.00 103 VAL A CA 1
ATOM 1288 C C . VAL A 1 103 ? 14.386 43.449 20.875 1.00 21.30 103 VAL A C 1
ATOM 1289 O O . VAL A 1 103 ? 14.221 43.203 22.086 1.00 22.57 103 VAL A O 1
ATOM 1302 N N . PRO A 1 104 ? 15.051 42.589 20.108 1.00 22.54 104 PRO A N 1
ATOM 1303 C CA . PRO A 1 104 ? 15.533 41.334 20.697 1.00 23.60 104 PRO A CA 1
ATOM 1304 C C . PRO A 1 104 ? 16.485 41.597 21.862 1.00 21.36 104 PRO A C 1
ATOM 1305 O O . PRO A 1 104 ? 17.327 42.497 21.818 1.00 23.05 104 PRO A O 1
ATOM 1316 N N . ILE A 1 105 ? 16.342 40.812 22.933 1.00 24.18 105 ILE A N 1
ATOM 1317 C CA . ILE A 1 105 ? 17.056 41.152 24.158 1.00 24.84 105 ILE A CA 1
ATOM 1318 C C . ILE A 1 105 ? 18.576 41.075 24.002 1.00 25.56 105 ILE A C 1
ATOM 1319 O O . ILE A 1 105 ? 19.301 41.699 24.791 1.00 24.59 105 ILE A O 1
ATOM 1335 N N . GLU A 1 106 ? 19.076 40.335 22.994 1.00 28.70 106 GLU A N 1
ATOM 1336 C CA . GLU A 1 106 ? 20.522 40.178 22.823 1.00 27.88 106 GLU A CA 1
ATOM 1337 C C . GLU A 1 106 ? 21.224 41.475 22.487 1.00 26.84 106 GLU A C 1
ATOM 1338 O O . GLU A 1 106 ? 22.448 41.544 22.625 1.00 27.22 106 GLU A O 1
ATOM 1350 N N . TYR A 1 107 ? 20.506 42.482 21.977 1.00 24.41 107 TYR A N 1
ATOM 1351 C CA . TYR A 1 107 ? 21.155 43.674 21.436 1.00 23.04 107 TYR A CA 1
ATOM 1352 C C . TYR A 1 107 ? 21.252 44.826 22.417 1.00 25.35 107 TYR A C 1
ATOM 1353 O O . TYR A 1 107 ? 21.847 45.850 22.070 1.00 31.45 107 TYR A O 1
ATOM 1371 N N . VAL A 1 108 ? 20.691 44.708 23.625 1.00 23.41 108 VAL A N 1
ATOM 1372 C CA . VAL A 1 108 ? 20.611 45.846 24.543 1.00 21.39 108 VAL A CA 1
ATOM 1373 C C . VAL A 1 108 ? 21.630 45.634 25.656 1.00 23.75 108 VAL A C 1
ATOM 1374 O O . VAL A 1 108 ? 21.526 44.668 26.415 1.00 26.81 108 VAL A O 1
ATOM 1387 N N . GLN A 1 109 ? 22.583 46.559 25.773 1.00 23.88 109 GLN A N 1
ATOM 1388 C CA . GLN A 1 109 ? 23.582 46.531 26.844 1.00 28.75 109 GLN A CA 1
ATOM 1389 C C . GLN A 1 109 ? 23.665 47.909 27.472 1.00 27.30 109 GLN A C 1
ATOM 1390 O O . GLN A 1 109 ? 23.862 48.907 26.769 1.00 29.31 109 GLN A O 1
ATOM 1404 N N . GLN A 1 110 ? 23.554 47.965 28.790 1.00 27.91 110 GLN A N 1
ATOM 1405 C CA . GLN A 1 110 ? 23.526 49.245 29.478 1.00 30.45 110 GLN A CA 1
ATOM 1406 C C . GLN A 1 110 ? 24.826 49.444 30.260 1.00 39.50 110 GLN A C 1
ATOM 1407 O O . GLN A 1 110 ? 24.855 49.473 31.486 1.00 50.76 110 GLN A O 1
ATOM 1421 N N . GLY A 1 111 ? 25.905 49.624 29.533 1.00 48.15 111 GLY A N 1
ATOM 1422 C CA . GLY A 1 111 ? 27.202 49.794 30.155 1.00 51.00 111 GLY A CA 1
ATOM 1423 C C . GLY A 1 11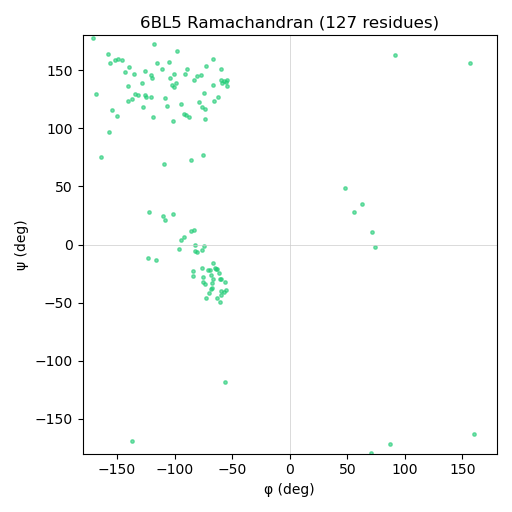1 ? 28.310 49.426 29.195 1.00 58.41 111 GLY A C 1
ATOM 1424 O O . GLY A 1 111 ? 28.126 48.664 28.244 1.00 52.02 111 GLY A O 1
ATOM 1428 N N . ILE A 1 112 ? 29.488 50.001 29.455 1.00 63.87 112 ILE A N 1
ATOM 1429 C CA . ILE A 1 112 ? 30.696 49.647 28.713 1.00 67.42 112 ILE A CA 1
ATOM 1430 C C . ILE A 1 112 ? 31.147 48.237 29.072 1.00 65.64 112 ILE A C 1
ATOM 1431 O O . ILE A 1 112 ? 31.578 47.470 28.205 1.00 69.28 112 ILE A O 1
ATOM 1447 N N . GLU A 1 113 ? 31.087 47.880 30.357 1.00 75.58 113 GLU A N 1
ATOM 1448 C CA . GLU A 1 113 ? 31.396 46.514 30.784 1.00 80.18 113 GLU A CA 1
ATOM 1449 C C . GLU A 1 113 ? 30.126 45.670 30.648 1.00 76.61 113 GLU A C 1
ATOM 1450 O O . GLU A 1 113 ? 29.451 45.313 31.617 1.00 78.68 113 GLU A O 1
ATOM 1462 N N . ALA A 1 114 ? 29.793 45.380 29.394 1.00 66.58 114 ALA A N 1
ATOM 1463 C CA . ALA A 1 114 ? 28.679 44.509 29.046 1.00 58.31 114 ALA A CA 1
ATOM 1464 C C . ALA A 1 114 ? 28.974 43.912 27.677 1.00 46.63 114 ALA A C 1
ATOM 1465 O O . ALA A 1 114 ? 29.067 44.656 26.687 1.00 51.46 114 ALA A O 1
ATOM 1472 N N . PRO A 1 115 ? 29.153 42.596 27.575 1.00 42.32 115 PRO A N 1
ATOM 1473 C CA . PRO A 1 115 ? 29.512 41.991 26.289 1.00 45.30 115 PRO A CA 1
ATOM 1474 C C . PRO A 1 115 ? 28.458 42.271 25.238 1.00 42.96 115 PRO A C 1
ATOM 1475 O O . PRO A 1 115 ? 27.258 42.217 25.540 1.00 42.81 115 PRO A O 1
ATOM 1486 N N . PRO A 1 116 ? 28.844 42.531 23.990 1.00 42.90 116 PRO A N 1
ATOM 1487 C CA . PRO A 1 116 ? 27.845 42.599 22.919 1.00 37.74 116 PRO A CA 1
ATOM 1488 C C . PRO A 1 116 ? 27.174 41.266 22.628 1.00 39.24 116 PRO A C 1
ATOM 1489 O O . PRO A 1 116 ? 27.668 40.184 22.956 1.00 37.31 116 PRO A O 1
ATOM 1500 N N . LEU A 1 117 ? 26.003 41.382 21.999 1.00 35.11 117 LEU A N 1
ATOM 1501 C CA . LEU A 1 117 ? 25.221 40.244 21.501 1.00 30.94 117 LEU A CA 1
ATOM 1502 C C . LEU A 1 117 ? 24.908 39.214 22.594 1.00 32.65 117 LEU A C 1
ATOM 1503 O O . LEU A 1 117 ? 24.694 38.034 22.316 1.00 39.43 117 LEU A O 1
ATOM 1519 N N . GLN A 1 118 ? 24.831 39.667 23.845 1.00 31.43 118 GLN A N 1
ATOM 1520 C CA . GLN A 1 118 ? 24.495 38.850 24.991 1.00 33.92 118 GLN A CA 1
ATOM 1521 C C . GLN A 1 118 ? 23.471 39.615 25.820 1.00 31.33 118 GLN A C 1
ATOM 1522 O O . GLN A 1 118 ? 23.699 40.796 26.126 1.00 33.57 118 GLN A O 1
ATOM 1536 N N . PRO A 1 119 ? 22.340 39.015 26.198 1.00 28.97 119 PRO A N 1
ATOM 1537 C CA . PRO A 1 119 ? 21.373 39.768 27.013 1.00 31.01 119 PRO A CA 1
ATOM 1538 C C . PRO A 1 119 ? 22.053 40.291 28.263 1.00 34.30 119 PRO A C 1
ATOM 1539 O O . PRO A 1 119 ? 22.882 39.606 28.863 1.00 30.36 119 PRO A O 1
ATOM 1550 N N . ASP A 1 120 ? 21.705 41.525 28.636 1.00 29.77 120 ASP A N 1
ATOM 1551 C CA . ASP A 1 120 ? 22.293 42.195 29.783 1.00 28.91 120 ASP A CA 1
ATOM 1552 C C . ASP A 1 120 ? 21.461 41.884 31.022 1.00 30.67 120 ASP A C 1
ATOM 1553 O O . ASP A 1 120 ? 20.314 42.347 31.118 1.00 30.63 120 ASP A O 1
ATOM 1562 N N . PRO A 1 121 ? 21.967 41.114 31.991 1.00 30.37 121 PRO A N 1
ATOM 1563 C CA . PRO A 1 121 ? 21.146 40.801 33.158 1.00 26.07 121 PRO A CA 1
ATOM 1564 C C . PRO A 1 121 ? 20.740 42.021 33.952 1.00 26.93 121 PRO A C 1
ATOM 1565 O O . PRO A 1 121 ? 19.707 41.962 34.616 1.00 28.67 121 PRO A O 1
ATOM 1576 N N . ALA A 1 122 ? 21.488 43.131 33.891 1.00 24.54 122 ALA A N 1
ATOM 1577 C CA . ALA A 1 122 ? 21.094 44.323 34.639 1.00 28.91 122 ALA A CA 1
ATOM 1578 C C . ALA A 1 122 ? 19.811 44.903 3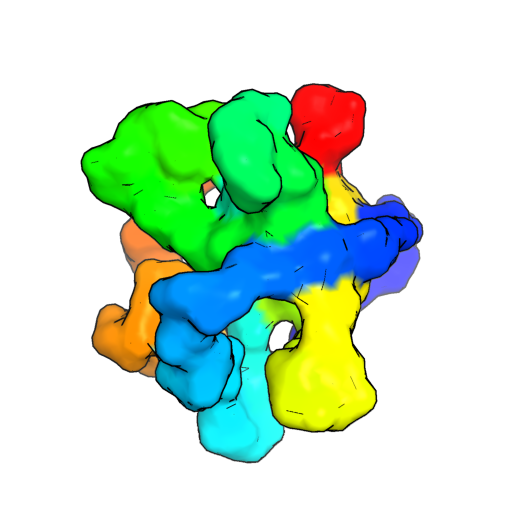4.075 1.00 29.88 122 ALA A C 1
ATOM 1579 O O . ALA A 1 122 ? 18.974 45.431 34.814 1.00 25.30 122 ALA A O 1
ATOM 1586 N N . VAL A 1 123 ? 19.673 44.850 32.761 1.00 26.30 123 VAL A N 1
ATOM 1587 C CA . VAL A 1 123 ? 18.456 45.353 32.125 1.00 23.44 123 VAL A CA 1
ATOM 1588 C C . VAL A 1 123 ? 17.300 44.402 32.381 1.00 21.70 123 VAL A C 1
ATOM 1589 O O . VAL A 1 123 ? 16.191 44.818 32.726 1.00 25.53 123 VAL A O 1
ATOM 1602 N N . LEU A 1 124 ? 17.536 43.105 32.202 1.00 24.37 124 LEU A N 1
ATOM 1603 C CA . LEU A 1 124 ? 16.470 42.135 32.388 1.00 23.05 124 LEU A CA 1
ATOM 1604 C C . LEU A 1 124 ? 15.931 42.202 33.805 1.00 25.11 124 LEU A C 1
ATOM 1605 O O . LEU A 1 124 ? 14.712 42.151 34.025 1.00 29.62 124 LEU A O 1
ATOM 1621 N N . ASN A 1 125 ? 16.834 42.309 34.784 1.00 25.22 125 ASN A N 1
ATOM 1622 C CA . ASN A 1 125 ? 16.440 42.363 36.189 1.00 25.22 125 ASN A CA 1
ATOM 1623 C C . ASN A 1 125 ? 15.688 43.643 36.536 1.00 29.93 125 ASN A C 1
ATOM 1624 O O . ASN A 1 125 ? 14.832 43.633 37.429 1.00 29.31 125 ASN A O 1
ATOM 1635 N N . ALA A 1 126 ? 16.018 44.744 35.887 1.00 27.15 126 ALA A N 1
ATOM 1636 C CA . ALA A 1 126 ? 15.359 46.029 36.101 1.00 25.56 126 ALA A CA 1
ATOM 1637 C C . ALA A 1 126 ? 14.177 46.269 35.165 1.00 25.59 126 ALA A C 1
ATOM 1638 O O . ALA A 1 126 ? 13.604 47.361 35.211 1.00 25.03 126 ALA A O 1
ATOM 1645 N N . ALA A 1 127 ? 13.784 45.279 34.370 1.00 23.63 127 ALA A N 1
ATOM 1646 C CA . ALA A 1 127 ? 12.709 45.504 33.395 1.00 26.25 127 ALA A CA 1
ATOM 1647 C C . ALA A 1 127 ? 11.442 46.033 34.051 1.00 30.19 127 ALA A C 1
ATOM 1648 O O . ALA A 1 127 ? 10.801 46.928 33.472 1.00 26.21 127 ALA A O 1
ATOM 1655 N N . PRO A 1 128 ? 11.037 45.584 35.233 1.00 28.90 128 PRO A N 1
ATOM 1656 C CA . PRO A 1 128 ? 9.800 46.130 35.801 1.00 25.97 128 PRO A CA 1
ATOM 1657 C C . PRO A 1 128 ? 9.864 47.628 36.023 1.00 26.58 128 PRO A C 1
ATOM 1658 O O . PRO A 1 128 ? 8.950 48.356 35.618 1.00 30.50 128 PRO A O 1
ATOM 1669 N N . GLN A 1 129 ? 10.919 48.126 36.665 1.00 25.60 129 GLN A N 1
ATOM 1670 C CA . GLN A 1 129 ? 10.973 49.547 36.913 1.00 27.50 129 GLN A CA 1
ATOM 1671 C C . GLN A 1 129 ? 11.329 50.331 35.659 1.00 24.91 129 GLN A C 1
ATOM 1672 O O . GLN A 1 129 ? 11.001 51.516 35.591 1.00 26.40 129 GLN A O 1
ATOM 1686 N N . LEU A 1 130 ? 11.943 49.679 34.654 1.00 24.49 130 LEU A N 1
ATOM 1687 C CA . LEU A 1 130 ? 12.170 50.301 33.340 1.00 24.17 130 LEU A CA 1
ATOM 1688 C C . LEU A 1 130 ? 10.933 50.278 32.440 1.00 27.77 130 LEU A C 1
ATOM 1689 O O .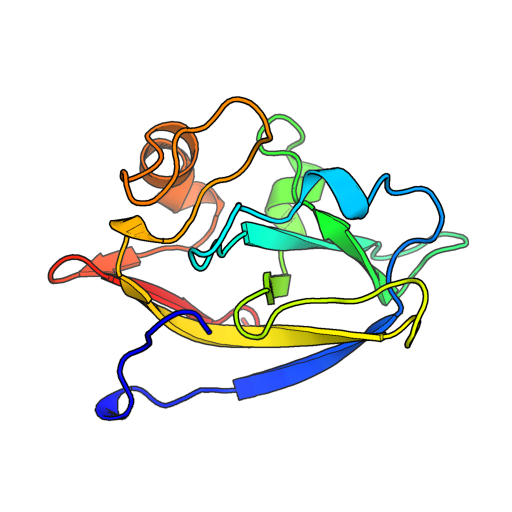 LEU A 1 130 ? 10.978 50.824 31.328 1.00 29.22 130 LEU A O 1
ATOM 1705 N N . LYS A 1 131 ? 9.856 49.611 32.833 1.00 25.57 131 LYS A N 1
ATOM 1706 C CA . LYS A 1 131 ? 8.659 49.525 31.980 1.00 25.00 131 LYS A CA 1
ATOM 1707 C C . LYS A 1 131 ? 8.960 48.792 30.670 1.00 27.80 131 LYS A C 1
ATOM 1708 O O . LYS A 1 131 ? 8.396 49.115 29.615 1.00 25.64 131 LYS A O 1
ATOM 1727 N N . LEU A 1 132 ? 9.852 47.789 30.746 1.00 25.11 132 LEU A N 1
ATOM 1728 C CA . LEU A 1 132 ? 10.104 46.841 29.675 1.00 23.05 132 LEU A CA 1
ATOM 1729 C C . LEU A 1 132 ? 9.338 45.565 29.962 1.00 26.22 132 LEU A C 1
ATOM 1730 O O . LEU A 1 132 ? 9.268 45.121 31.115 1.00 28.45 132 LEU A O 1
ATOM 1746 N N . LYS A 1 133 ? 8.741 44.984 28.928 1.00 22.60 133 LYS A N 1
ATOM 1747 C CA . LYS A 1 133 ? 8.128 43.667 29.035 1.00 23.01 133 LYS A CA 1
ATOM 1748 C C . LYS A 1 133 ? 8.790 42.716 28.055 1.00 24.91 133 LYS A C 1
ATOM 1749 O O . LYS A 1 133 ? 8.864 43.000 26.854 1.00 22.45 133 LYS A O 1
ATOM 1768 N N . VAL A 1 134 ? 9.262 41.580 28.556 1.00 24.90 134 VAL A N 1
ATOM 1769 C CA . VAL A 1 134 ? 9.942 40.616 27.702 1.00 23.11 134 VAL A CA 1
ATOM 1770 C C . VAL A 1 134 ? 8.933 39.584 27.240 1.00 26.16 134 VAL A C 1
ATOM 1771 O O . VAL A 1 134 ? 8.292 38.906 28.061 1.00 27.78 134 VAL A O 1
ATOM 1784 N N . ILE A 1 135 ? 8.786 39.484 25.919 1.00 24.68 135 ILE A N 1
ATOM 1785 C CA . ILE A 1 135 ? 7.873 38.570 25.260 1.00 26.69 135 ILE A CA 1
ATOM 1786 C C . ILE A 1 135 ? 8.622 37.969 24.074 1.00 28.16 135 ILE A C 1
ATOM 1787 O O . ILE A 1 135 ? 9.166 38.704 23.247 1.00 26.29 135 ILE A O 1
ATOM 1803 N N . LYS A 1 136 ? 8.679 36.641 24.017 1.00 31.21 136 LYS A N 1
ATOM 1804 C CA . LYS A 1 136 ? 9.268 35.934 22.887 1.00 31.44 136 LYS A CA 1
ATOM 1805 C C . LYS A 1 136 ? 10.632 36.518 22.529 1.00 30.84 136 LYS A C 1
ATOM 1806 O O . LYS A 1 136 ? 10.925 36.834 21.369 1.00 33.07 136 LYS A O 1
ATOM 1825 N N . GLY A 1 137 ? 11.457 36.677 23.563 1.00 27.84 137 GLY A N 1
ATOM 1826 C CA . GLY A 1 137 ? 12.832 37.115 23.391 1.00 29.02 137 GLY A CA 1
ATOM 1827 C C . GLY A 1 137 ? 13.021 38.559 22.994 1.00 27.00 137 GLY A C 1
ATOM 1828 O O . GLY A 1 137 ? 14.144 38.942 22.633 1.00 26.25 137 GLY A O 1
ATOM 1832 N N . HIS A 1 138 ? 11.963 39.381 23.050 1.00 26.86 138 HIS A N 1
ATOM 1833 C CA . HIS A 1 138 ? 12.045 40.807 22.743 1.00 24.37 138 HIS A CA 1
ATOM 1834 C C . HIS A 1 138 ? 11.639 41.645 23.945 1.00 26.90 138 HIS A C 1
ATOM 1835 O O . HIS A 1 138 ? 10.745 41.248 24.695 1.00 24.65 138 HIS A O 1
ATOM 1849 N N . TYR A 1 139 ? 12.317 42.785 24.130 1.00 22.05 139 TYR A N 1
ATOM 1850 C CA . TYR A 1 139 ? 11.820 43.855 24.980 1.00 24.10 139 TYR A CA 1
ATOM 1851 C C . TYR A 1 139 ? 10.756 44.645 24.233 1.00 26.10 139 TYR A C 1
ATOM 1852 O O . TYR A 1 139 ? 11.051 45.234 23.188 1.00 22.57 139 TYR A O 1
ATOM 1870 N N . PHE A 1 140 ? 9.553 44.727 24.795 1.00 22.48 140 PHE A N 1
ATOM 1871 C CA . PHE A 1 140 ? 8.511 45.622 24.287 1.00 19.71 140 PHE A CA 1
ATOM 1872 C C . PHE A 1 140 ? 8.443 46.842 25.184 1.00 20.35 140 PHE A C 1
ATOM 1873 O O . PHE A 1 140 ? 8.463 46.709 26.405 1.00 21.25 140 PHE A O 1
ATOM 1890 N N . PHE A 1 141 ? 8.318 48.023 24.591 1.00 20.28 141 PHE A N 1
ATOM 1891 C CA . PHE A 1 141 ? 8.351 49.245 25.381 1.00 18.21 141 PHE A CA 1
ATOM 1892 C C . PHE A 1 141 ? 7.617 50.345 24.625 1.00 21.12 141 PHE A C 1
ATOM 1893 O O . PHE A 1 141 ? 7.492 50.314 23.393 1.00 20.96 141 PHE A O 1
ATOM 1910 N N . ASP A 1 142 ? 7.137 51.325 25.394 1.00 20.25 142 ASP A N 1
ATOM 1911 C CA . ASP A 1 142 ? 6.485 52.506 24.813 1.00 23.09 142 ASP A CA 1
ATOM 1912 C C . ASP A 1 142 ? 6.593 53.627 25.843 1.00 23.48 142 ASP A C 1
ATOM 1913 O O . ASP A 1 142 ? 5.795 53.685 26.784 1.00 23.33 142 ASP A O 1
ATOM 1922 N N . TYR A 1 143 ? 7.595 54.478 25.679 1.00 21.71 143 TYR A N 1
ATOM 1923 C CA . TYR A 1 143 ? 7.850 55.551 26.627 1.00 22.04 143 TYR A CA 1
ATOM 1924 C C . TYR A 1 143 ? 7.026 56.798 26.340 1.00 25.66 143 TYR A C 1
ATOM 1925 O O . TYR A 1 143 ? 7.261 57.847 26.972 1.00 26.37 143 TYR A O 1
ATOM 1943 N N . THR A 1 144 ? 6.026 56.694 25.449 1.00 23.05 144 THR A N 1
ATOM 1944 C CA . THR A 1 144 ? 5.037 57.757 25.361 1.00 25.02 144 THR A CA 1
ATOM 1945 C C . THR A 1 144 ? 3.957 57.626 26.413 1.00 27.73 144 THR A C 1
ATOM 1946 O O . THR A 1 144 ? 3.104 58.508 26.496 1.00 29.44 144 THR A O 1
ATOM 1957 N N . ARG A 1 145 ? 3.962 56.547 27.192 1.00 30.71 145 ARG A N 1
ATOM 1958 C CA . ARG A 1 145 ? 3.264 56.518 28.480 1.00 39.86 145 ARG A CA 1
ATOM 1959 C C . ARG A 1 1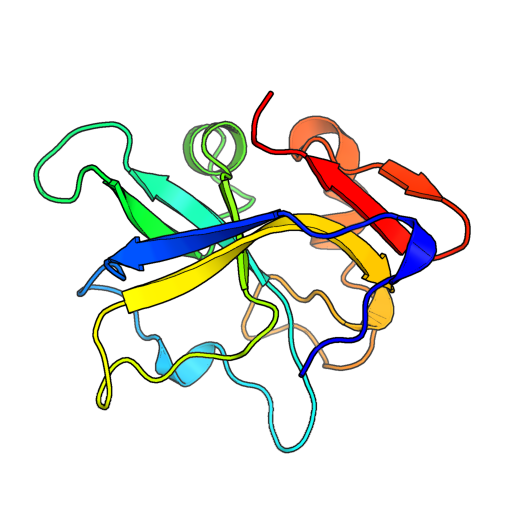45 ? 4.265 56.711 29.625 1.00 40.19 145 ARG A C 1
ATOM 1960 O O . ARG A 1 145 ? 5.460 56.358 29.545 1.00 38.29 145 ARG A O 1
#

Secondary structure (DSSP, 8-state):
-----GGG--EEEEEEBPTTS-GGGG--SSS--BEEEEE--SSTTTT-EEE--TT-HHHHHTEEEEE-S---TTT-SEEEEEEEEEEEGGGB--SSSS-TTS--HHHHHHHHHHT-EEETTEEEEETT-

Nearest PDB structures (foldseek):
  6bl5-assembly1_A  TM=1.008E+00  e=3.154E-28  Oshimavirus P7426
  6o3h-assembly1_H  TM=9.791E-01  e=7.166E-26  Oshimavirus P7426
  6i9e-assembly1_J  TM=9.732E-01  e=1.210E-20  Oshimavirus P2345
  9cai-assembly1_CY  TM=2.145E-01  e=1.713E+00  Caenorhabditis elegans
  8jiv-assembly1_CY  TM=2.289E-01  e=7.188E+00  Triticum aestivum

Organism: NCBI:txid2914007